Protein AF-A0A967AC59-F1 (afdb_monomer_lite)

Secondary structure (DSSP, 8-state):
---SSSEEEEEEEEE-TTT--EEEEEEEEE--PPPPP-PPPPP----TT-SS-----GGGGHHHHHTT-S-GGG---

pLDDT: mean 84.18, std 12.87, range [47.91, 96.69]

Structure (mmCIF, N/CA/C/O backbone):
data_AF-A0A967AC59-F1
#
_entry.id   AF-A0A967AC59-F1
#
loop_
_atom_site.group_PDB
_atom_site.id
_atom_site.type_symbol
_atom_site.label_atom_id
_atom_site.label_alt_id
_atom_site.label_comp_id
_atom_site.label_asym_id
_atom_site.label_entity_id
_atom_site.label_seq_id
_atom_site.pdbx_PDB_ins_code
_atom_site.Cartn_x
_atom_site.Cartn_y
_atom_site.Cartn_z
_atom_site.occu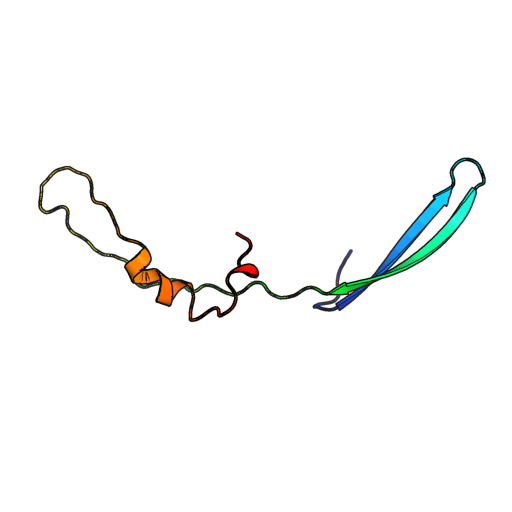pancy
_atom_site.B_iso_or_equiv
_atom_site.auth_seq_id
_atom_site.auth_comp_id
_atom_site.auth_asym_id
_atom_site.auth_atom_id
_atom_site.pdbx_PDB_model_num
ATOM 1 N N . ALA A 1 1 ? -2.734 -7.229 18.184 1.00 55.53 1 ALA A N 1
ATOM 2 C CA . ALA A 1 1 ? -2.178 -7.346 16.822 1.00 55.53 1 ALA A CA 1
ATOM 3 C C . ALA A 1 1 ? -3.260 -7.907 15.918 1.00 55.53 1 ALA A C 1
ATOM 5 O O . ALA A 1 1 ? -3.976 -8.803 16.361 1.00 55.53 1 ALA A O 1
ATOM 6 N N . ASN A 1 2 ? -3.390 -7.374 14.703 1.00 55.34 2 ASN A N 1
ATOM 7 C CA . ASN A 1 2 ? -4.250 -7.977 13.694 1.00 55.34 2 ASN A CA 1
ATOM 8 C C . ASN A 1 2 ? -3.538 -9.203 13.108 1.00 55.34 2 ASN A C 1
ATOM 10 O O . ASN A 1 2 ? -2.407 -9.080 12.645 1.00 55.34 2 ASN A O 1
ATOM 14 N N . VAL A 1 3 ? -4.154 -10.381 13.221 1.00 76.19 3 VAL A N 1
ATOM 15 C CA . VAL A 1 3 ? -3.570 -11.668 12.795 1.00 76.19 3 VAL A CA 1
ATOM 16 C C . VAL A 1 3 ? -4.524 -12.496 11.929 1.00 76.19 3 VAL A C 1
ATOM 18 O O . VAL A 1 3 ? -4.174 -13.611 11.549 1.00 76.19 3 VAL A O 1
ATOM 21 N N . GLN A 1 4 ? -5.718 -11.977 11.620 1.00 78.75 4 GLN A N 1
ATOM 22 C CA . GLN A 1 4 ? -6.706 -12.664 10.790 1.00 78.75 4 GLN A CA 1
ATOM 23 C C . GLN A 1 4 ? -6.802 -11.965 9.434 1.00 78.75 4 GLN A C 1
ATOM 25 O O . GLN A 1 4 ? -6.907 -10.744 9.354 1.00 78.75 4 GLN A O 1
ATOM 30 N N . ALA A 1 5 ? -6.699 -12.743 8.358 1.00 79.75 5 ALA A N 1
ATOM 31 C CA . ALA A 1 5 ? -6.722 -12.200 7.008 1.00 79.75 5 ALA A CA 1
ATOM 32 C C . ALA A 1 5 ? -8.127 -11.696 6.635 1.00 79.75 5 ALA A C 1
ATOM 34 O O . ALA A 1 5 ? -9.112 -12.375 6.923 1.00 79.75 5 ALA A O 1
ATOM 35 N N . PHE A 1 6 ? -8.175 -10.556 5.935 1.00 82.31 6 PHE A N 1
ATOM 36 C CA . PHE A 1 6 ? -9.345 -9.905 5.315 1.00 82.31 6 PHE A CA 1
ATOM 37 C C . PHE A 1 6 ? -10.443 -9.391 6.246 1.00 82.31 6 PHE A C 1
ATOM 39 O O . PHE A 1 6 ? -11.016 -8.342 5.972 1.00 82.31 6 PHE A O 1
ATOM 46 N N . GLU A 1 7 ? -10.731 -10.088 7.336 1.00 89.06 7 GLU A N 1
ATOM 47 C CA . GLU A 1 7 ? -11.778 -9.714 8.278 1.00 89.06 7 GLU A CA 1
ATOM 48 C C . GLU A 1 7 ? -11.332 -10.045 9.698 1.00 89.06 7 GLU A C 1
ATOM 50 O O . GLU A 1 7 ? -10.944 -11.178 10.004 1.00 89.06 7 GLU A O 1
ATOM 55 N N . GLN A 1 8 ? -11.383 -9.043 10.569 1.00 88.56 8 GLN A N 1
ATOM 56 C CA . GLN A 1 8 ? -11.112 -9.220 11.983 1.00 88.56 8 GLN A CA 1
ATOM 57 C C . GLN A 1 8 ? -11.990 -8.293 12.818 1.00 88.56 8 GLN A C 1
ATOM 59 O O . GLN A 1 8 ? -11.931 -7.076 12.662 1.00 88.56 8 GLN A O 1
ATOM 64 N N . THR A 1 9 ? -12.710 -8.851 13.786 1.00 90.50 9 THR A N 1
ATOM 65 C CA . THR A 1 9 ? -13.301 -8.055 14.863 1.00 90.50 9 THR A CA 1
ATOM 66 C C . THR A 1 9 ? -12.205 -7.660 15.852 1.00 90.50 9 THR A C 1
ATOM 68 O O . THR A 1 9 ? -11.544 -8.514 16.454 1.00 90.50 9 THR A O 1
ATOM 71 N N . ILE A 1 10 ? -11.994 -6.359 16.022 1.00 91.19 10 ILE A N 1
ATOM 72 C CA . ILE A 1 10 ? -11.126 -5.794 17.055 1.00 91.19 10 ILE A CA 1
ATOM 73 C C . ILE A 1 10 ? -11.972 -5.153 18.153 1.00 91.19 10 ILE A C 1
ATOM 75 O O . ILE A 1 10 ? -13.112 -4.758 17.927 1.00 91.19 10 ILE A O 1
ATOM 79 N N . TYR A 1 11 ? -11.401 -5.042 19.350 1.00 92.62 11 TYR A N 1
ATOM 80 C CA . TYR A 1 11 ? -12.083 -4.466 20.505 1.00 92.62 11 TYR A CA 1
ATOM 81 C C . TYR A 1 11 ? -11.375 -3.192 20.945 1.00 92.62 11 TYR A C 1
ATOM 83 O O . TYR A 1 11 ? -10.173 -3.207 21.222 1.00 92.62 11 TYR A O 1
ATOM 91 N N . ALA A 1 12 ? -12.124 -2.098 21.018 1.00 91.19 12 ALA A N 1
ATOM 92 C CA . ALA A 1 12 ? -11.666 -0.842 21.582 1.00 91.19 12 ALA A CA 1
ATOM 93 C C . ALA A 1 12 ? -12.116 -0.753 23.044 1.00 91.19 12 ALA A C 1
ATOM 95 O O . ALA A 1 12 ? -13.296 -0.922 23.349 1.00 91.19 12 ALA A O 1
ATOM 96 N N . PHE A 1 13 ? -11.165 -0.499 23.940 1.00 93.69 13 PHE A N 1
ATOM 97 C CA . PHE A 1 13 ? -11.410 -0.291 25.363 1.00 93.69 13 PHE A CA 1
ATOM 98 C C . PHE A 1 13 ? -11.305 1.199 25.674 1.00 93.69 13 PHE A C 1
ATOM 100 O O . PHE A 1 13 ? -10.309 1.834 25.325 1.00 93.69 13 PHE A O 1
ATOM 107 N N . PHE A 1 14 ? -12.324 1.735 26.336 1.00 94.00 14 PHE A N 1
ATOM 108 C CA . PHE A 1 14 ? -12.361 3.114 26.799 1.00 94.00 14 PHE A CA 1
ATOM 109 C C . PHE A 1 14 ? -12.541 3.128 28.307 1.00 94.00 14 PHE A C 1
ATOM 111 O O . PHE A 1 14 ? -13.398 2.421 28.837 1.00 94.00 14 PHE A O 1
ATOM 118 N N . GLU A 1 15 ? -11.757 3.966 28.971 1.00 96.50 15 GLU A N 1
ATOM 119 C CA . GLU A 1 15 ? -11.866 4.261 30.392 1.00 96.50 15 GLU A CA 1
ATOM 120 C C . GLU A 1 15 ? -11.940 5.775 30.560 1.00 96.50 15 GLU A C 1
ATOM 122 O O . GLU A 1 15 ? -11.152 6.516 29.973 1.00 96.50 15 GLU A O 1
ATOM 127 N N . ASP A 1 16 ? -12.927 6.229 31.323 1.00 95.62 16 ASP A N 1
ATOM 128 C CA . ASP A 1 16 ? -13.038 7.619 31.740 1.00 95.62 16 ASP A CA 1
ATOM 129 C C . ASP A 1 16 ? -12.137 7.846 32.963 1.00 95.62 16 ASP A C 1
ATOM 131 O O . ASP A 1 16 ? -12.326 7.217 34.002 1.00 95.62 16 ASP A O 1
ATOM 135 N N . GLU A 1 17 ? -11.146 8.732 32.843 1.00 95.44 17 GLU A N 1
ATOM 136 C CA . GLU A 1 17 ? -10.123 8.934 33.882 1.00 95.44 17 GLU A CA 1
ATOM 137 C C . GLU A 1 17 ? -10.656 9.614 35.159 1.00 95.44 17 GLU A C 1
ATOM 139 O O . GLU A 1 17 ? -10.026 9.518 36.212 1.00 95.44 17 GLU A O 1
ATOM 144 N N . GLU A 1 18 ? -11.803 10.300 35.096 1.00 96.69 18 GLU A N 1
ATOM 145 C CA . GLU A 1 18 ? -12.393 11.009 36.240 1.00 96.69 18 GLU A CA 1
ATOM 146 C C . GLU A 1 18 ? -13.354 10.109 37.033 1.00 96.69 18 GLU A C 1
ATOM 148 O O . GLU A 1 18 ? -13.411 10.170 38.263 1.00 96.69 18 GLU A O 1
ATOM 153 N N . THR A 1 19 ? -14.096 9.245 36.339 1.00 95.81 19 THR A N 1
ATOM 154 C CA . THR A 1 19 ? -15.142 8.388 36.920 1.00 95.81 19 THR A CA 1
ATOM 155 C C . THR A 1 19 ? -14.751 6.913 37.028 1.00 95.81 19 THR A C 1
ATOM 157 O O . THR A 1 19 ? -15.387 6.169 37.776 1.00 95.81 19 THR A O 1
ATOM 160 N N . GLY A 1 20 ? -13.724 6.470 36.297 1.00 94.56 20 GLY A N 1
ATOM 161 C CA . GLY A 1 20 ? -13.311 5.067 36.201 1.00 94.56 20 GLY A CA 1
ATOM 162 C C . GLY A 1 20 ? -14.307 4.177 35.448 1.00 94.56 20 GLY A C 1
ATOM 163 O O . GLY A 1 20 ? -14.224 2.949 35.513 1.00 94.56 20 GLY A O 1
ATOM 164 N N . 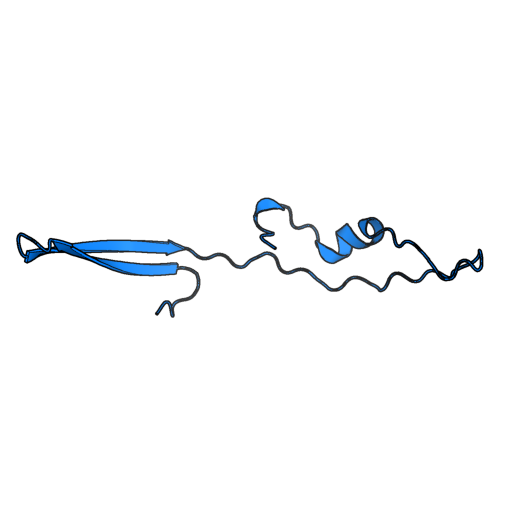CYS A 1 21 ? -15.298 4.763 34.769 1.00 96.25 21 CYS A N 1
ATOM 165 C CA . CYS A 1 21 ? -16.252 4.006 33.969 1.00 96.25 21 CYS A CA 1
ATOM 166 C C . CYS A 1 21 ? -15.565 3.419 32.734 1.00 96.25 21 CYS A C 1
ATOM 168 O O . CYS A 1 21 ? -14.858 4.121 32.015 1.00 96.25 21 CYS A O 1
ATOM 170 N N . THR A 1 22 ? -15.826 2.139 32.461 1.00 95.94 22 THR A N 1
ATOM 171 C CA . THR A 1 22 ? -15.236 1.424 31.326 1.00 95.94 22 THR A CA 1
ATOM 172 C C . THR A 1 22 ? -16.295 1.006 30.318 1.00 95.94 22 THR A C 1
ATOM 174 O O . THR A 1 22 ? -17.411 0.628 30.682 1.00 95.94 22 THR A O 1
ATOM 177 N N . GLN A 1 23 ? -15.944 1.074 29.036 1.00 94.94 23 GLN A N 1
ATOM 178 C CA . GLN A 1 23 ? -16.764 0.583 27.934 1.00 94.94 23 GLN A CA 1
ATOM 179 C C . GLN A 1 23 ? -15.900 -0.163 26.919 1.00 94.94 23 GLN A C 1
ATOM 181 O O . GLN A 1 23 ? -14.742 0.188 26.687 1.00 94.94 23 GLN A O 1
ATOM 186 N N . ILE A 1 24 ? -16.478 -1.199 26.312 1.00 94.62 24 ILE A N 1
ATOM 187 C CA . ILE A 1 24 ? -15.851 -1.988 25.251 1.00 94.62 24 ILE A CA 1
ATOM 188 C C . ILE A 1 24 ? -16.742 -1.896 24.019 1.00 94.62 24 ILE A C 1
ATOM 190 O O . ILE A 1 24 ? -17.947 -2.120 24.121 1.00 94.62 24 ILE A O 1
ATOM 194 N N . PHE A 1 25 ? -16.137 -1.598 22.873 1.00 93.44 25 PHE A N 1
ATOM 195 C CA . PHE A 1 25 ? -16.806 -1.583 21.575 1.00 93.44 25 PHE A CA 1
ATOM 196 C C . PHE A 1 25 ? -16.123 -2.570 20.640 1.00 93.44 25 PHE A C 1
ATOM 198 O O . PHE A 1 25 ? -14.893 -2.646 20.607 1.00 93.44 25 PHE A O 1
ATOM 205 N N . ASP A 1 26 ? -16.918 -3.314 19.886 1.00 93.25 26 ASP A N 1
ATOM 206 C CA . ASP A 1 26 ? -16.468 -4.118 18.764 1.00 93.25 26 ASP A CA 1
ATOM 207 C C . ASP A 1 26 ? -16.427 -3.282 17.479 1.00 93.25 26 ASP A C 1
ATOM 209 O O . ASP A 1 26 ? -17.266 -2.413 17.235 1.00 93.25 26 ASP A O 1
ATOM 213 N N . LEU A 1 27 ? -15.399 -3.526 16.672 1.00 91.38 27 LEU A N 1
ATOM 214 C CA . LEU A 1 27 ? -15.226 -2.937 15.354 1.00 91.38 27 LEU A CA 1
ATOM 215 C C . LEU A 1 27 ? -14.790 -4.033 14.390 1.00 91.38 27 LEU A C 1
ATOM 217 O O . LEU A 1 27 ? -13.728 -4.631 14.567 1.00 91.38 27 LEU A O 1
ATOM 221 N N . ASP A 1 28 ? -15.579 -4.246 13.346 1.00 91.06 28 ASP A N 1
ATOM 222 C CA . ASP A 1 28 ? -15.196 -5.130 12.254 1.00 91.06 28 ASP A CA 1
ATOM 223 C C . ASP A 1 28 ? -14.258 -4.394 11.298 1.00 91.06 28 ASP A C 1
ATOM 225 O O . ASP A 1 28 ? -14.613 -3.399 10.658 1.00 91.06 28 ASP A O 1
ATOM 229 N N . LEU A 1 29 ? -13.020 -4.877 11.229 1.00 86.06 29 LEU A N 1
ATOM 230 C CA . LEU A 1 29 ? -12.004 -4.392 10.314 1.00 86.06 29 LEU A CA 1
ATOM 231 C C . LEU A 1 29 ? -11.990 -5.272 9.067 1.00 86.06 29 LEU A C 1
ATOM 233 O O . LEU A 1 29 ? -11.585 -6.433 9.122 1.00 86.06 29 LEU A O 1
ATOM 237 N N . PHE A 1 30 ? -12.355 -4.677 7.936 1.00 86.31 30 PHE A N 1
ATOM 238 C CA . PHE A 1 30 ? -12.244 -5.298 6.622 1.00 86.31 30 PHE A CA 1
ATOM 239 C C . PHE A 1 30 ? -10.990 -4.782 5.917 1.00 86.31 30 PHE A C 1
ATOM 241 O O . PHE A 1 30 ? -10.838 -3.577 5.713 1.00 86.31 30 PHE A O 1
ATOM 248 N N . THR A 1 31 ? -10.090 -5.683 5.530 1.00 83.19 31 THR A N 1
ATOM 249 C CA . THR A 1 31 ? -8.942 -5.362 4.677 1.00 83.19 31 THR A CA 1
ATOM 250 C C . THR A 1 31 ? -9.131 -5.987 3.303 1.00 83.19 31 THR A C 1
ATOM 252 O O . THR A 1 31 ? -9.653 -7.092 3.159 1.00 83.19 31 THR A O 1
ATOM 255 N N . ARG A 1 32 ? -8.710 -5.269 2.263 1.00 79.31 32 ARG A N 1
ATOM 256 C CA . ARG A 1 32 ? -8.657 -5.785 0.893 1.00 79.31 32 ARG A CA 1
ATOM 257 C C . ARG A 1 32 ? -7.202 -5.855 0.463 1.00 79.31 32 ARG A C 1
ATOM 259 O O . ARG A 1 32 ? -6.383 -5.061 0.924 1.00 79.31 32 ARG A O 1
ATOM 266 N N . ASN A 1 33 ? -6.885 -6.806 -0.408 1.00 76.75 33 ASN A N 1
ATOM 267 C CA . ASN A 1 33 ? -5.600 -6.767 -1.091 1.00 76.75 33 ASN A CA 1
ATOM 268 C C . ASN A 1 33 ? -5.574 -5.532 -1.984 1.00 76.75 33 ASN A C 1
ATOM 270 O O . ASN A 1 33 ? -6.558 -5.256 -2.670 1.00 76.75 33 ASN A O 1
ATOM 274 N N . THR A 1 34 ? -4.450 -4.825 -1.992 1.00 74.81 34 THR A N 1
ATOM 275 C CA . THR A 1 34 ? -4.201 -3.835 -3.033 1.00 74.81 34 THR A CA 1
ATOM 276 C C . THR A 1 34 ? -4.092 -4.543 -4.387 1.00 74.81 34 THR A C 1
ATOM 278 O O . THR A 1 34 ? -3.670 -5.712 -4.438 1.00 74.81 34 THR A O 1
ATOM 281 N N . PRO A 1 35 ? -4.455 -3.866 -5.488 1.00 74.31 35 PRO A N 1
ATOM 282 C CA . PRO A 1 35 ? -4.228 -4.394 -6.820 1.00 74.31 35 PRO A CA 1
ATOM 283 C C . PRO A 1 35 ? -2.751 -4.751 -6.974 1.00 74.31 35 PRO A C 1
ATOM 285 O O . PRO A 1 35 ? -1.873 -4.008 -6.532 1.00 74.31 35 PRO A O 1
ATOM 288 N N . GLN A 1 36 ? -2.477 -5.920 -7.541 1.00 75.88 36 GLN A N 1
ATOM 289 C CA . GLN A 1 36 ? -1.108 -6.316 -7.841 1.00 75.88 36 GLN A CA 1
ATOM 290 C C . GLN A 1 36 ? -0.738 -5.721 -9.196 1.00 75.88 36 GLN A C 1
ATOM 292 O O . GLN A 1 36 ? -1.484 -5.888 -10.158 1.00 75.88 36 GLN A O 1
ATOM 297 N N . THR A 1 37 ? 0.382 -5.006 -9.252 1.00 81.12 37 THR A N 1
ATOM 298 C CA . THR A 1 37 ? 0.976 -4.563 -10.513 1.00 81.12 37 THR A CA 1
ATOM 299 C C . THR A 1 37 ? 1.955 -5.603 -11.003 1.00 81.12 37 THR A C 1
ATOM 301 O O . THR A 1 37 ? 2.506 -6.380 -10.215 1.00 81.12 37 THR A O 1
ATOM 304 N N . GLU A 1 38 ? 2.214 -5.581 -12.303 1.00 84.44 38 GLU A N 1
ATOM 305 C CA . GLU A 1 38 ? 3.208 -6.456 -12.900 1.00 84.44 38 GLU A CA 1
ATOM 306 C C . GLU A 1 38 ? 4.325 -5.683 -13.570 1.00 84.44 38 GLU A C 1
ATOM 308 O O . GLU A 1 38 ? 4.222 -4.491 -13.859 1.00 84.44 38 GLU A O 1
ATOM 313 N N . THR A 1 39 ? 5.464 -6.358 -13.698 1.00 89.12 39 THR A N 1
ATOM 314 C CA . THR A 1 39 ? 6.649 -5.741 -14.281 1.00 89.12 39 THR A CA 1
ATOM 315 C C . THR A 1 39 ? 6.457 -5.704 -15.797 1.00 89.12 39 THR A C 1
ATOM 317 O O . THR A 1 39 ? 6.332 -6.778 -16.386 1.00 89.12 39 THR A O 1
ATOM 320 N N . PRO A 1 40 ? 6.425 -4.514 -16.424 1.00 91.00 40 PRO A N 1
ATOM 321 C CA . PRO A 1 40 ? 6.258 -4.396 -17.864 1.00 91.00 40 PRO A CA 1
ATOM 322 C C . PRO A 1 40 ? 7.540 -4.792 -18.593 1.00 91.00 40 PRO A C 1
ATOM 324 O O . PRO A 1 40 ? 8.620 -4.880 -17.992 1.00 91.00 40 PRO A O 1
ATOM 327 N N . GLU A 1 41 ? 7.443 -4.955 -19.908 1.00 91.75 41 GLU A N 1
ATOM 328 C CA . GLU A 1 41 ? 8.635 -5.135 -20.725 1.00 91.75 41 GLU A CA 1
ATOM 329 C C . GLU A 1 41 ? 9.509 -3.862 -20.708 1.00 91.75 41 GLU A C 1
ATOM 331 O O . GLU A 1 41 ? 9.000 -2.733 -20.718 1.00 91.75 41 GLU A O 1
ATOM 336 N N . PRO A 1 42 ? 10.850 -3.989 -20.680 1.00 92.19 42 PRO A N 1
ATOM 337 C CA . PRO A 1 42 ? 11.725 -2.825 -20.621 1.00 92.19 42 PRO A CA 1
ATOM 338 C C . PRO A 1 42 ? 11.610 -1.934 -21.865 1.00 92.19 42 PRO A C 1
ATOM 340 O O . PRO A 1 42 ? 11.909 -2.354 -22.988 1.00 92.19 42 PRO A O 1
ATOM 343 N N . LEU A 1 43 ? 11.302 -0.649 -21.665 1.00 93.56 43 LEU A N 1
ATOM 344 C CA . LEU A 1 43 ? 11.401 0.342 -22.735 1.00 93.56 43 LEU A CA 1
ATOM 345 C C . LEU A 1 43 ? 12.866 0.543 -23.139 1.00 93.56 43 LEU A C 1
ATOM 347 O O . LEU A 1 43 ? 13.714 0.908 -22.325 1.00 93.56 43 LEU A O 1
ATOM 351 N N . THR A 1 44 ? 13.158 0.347 -24.424 1.00 92.31 44 THR A N 1
ATOM 352 C CA . THR A 1 44 ? 14.508 0.497 -24.980 1.00 92.31 44 THR A CA 1
ATOM 353 C C . THR A 1 44 ? 14.513 1.573 -26.054 1.00 92.31 44 THR A C 1
ATOM 355 O O . THR A 1 44 ? 13.864 1.420 -27.086 1.00 92.31 44 THR A O 1
ATOM 358 N N . LEU A 1 45 ? 15.269 2.653 -25.836 1.00 90.75 45 LEU A N 1
ATOM 359 C CA . LEU A 1 45 ? 15.452 3.718 -26.819 1.00 90.75 45 LEU A CA 1
ATOM 360 C C . LEU A 1 45 ? 16.925 4.151 -26.882 1.00 90.75 45 LEU A C 1
ATOM 362 O O . LEU A 1 45 ? 17.570 4.334 -25.851 1.00 90.75 45 LEU A O 1
ATOM 366 N N . CYS A 1 46 ? 17.445 4.349 -28.093 1.00 90.50 46 CYS A N 1
ATOM 367 C CA . CYS A 1 46 ? 18.803 4.845 -28.335 1.00 90.50 46 CYS A CA 1
ATOM 368 C C . CYS A 1 46 ? 18.829 6.373 -28.332 1.00 90.50 46 CYS A C 1
ATOM 370 O O . CYS A 1 46 ? 17.915 6.971 -28.872 1.00 90.50 46 CYS A O 1
ATOM 372 N N . ASP A 1 47 ? 19.854 7.029 -27.786 1.00 93.12 47 ASP A N 1
ATOM 373 C CA . ASP A 1 47 ? 20.007 8.487 -27.917 1.00 93.12 47 ASP A CA 1
ATOM 374 C C . ASP A 1 47 ? 20.540 8.884 -29.304 1.00 93.12 47 ASP A C 1
ATOM 376 O O . ASP A 1 47 ? 21.728 9.125 -29.496 1.00 93.12 47 ASP A O 1
ATOM 380 N N . ASP A 1 48 ? 19.634 8.950 -30.278 1.00 91.19 48 ASP A N 1
ATOM 381 C CA . ASP A 1 48 ? 19.972 9.207 -31.686 1.00 91.19 48 ASP A CA 1
ATOM 382 C C . ASP A 1 48 ? 20.520 10.621 -31.965 1.00 91.19 48 ASP A C 1
ATOM 384 O O . ASP A 1 48 ? 21.068 10.863 -33.037 1.00 91.19 48 ASP A O 1
ATOM 388 N N . ASN A 1 49 ? 20.361 11.558 -31.022 1.00 91.81 49 ASN A N 1
ATOM 389 C CA . ASN A 1 49 ? 20.755 12.960 -31.189 1.00 91.81 49 ASN A CA 1
ATOM 390 C C . ASN A 1 49 ? 22.012 13.328 -30.376 1.00 91.81 49 ASN A C 1
ATOM 392 O O . ASN A 1 49 ? 22.353 14.508 -30.305 1.00 91.81 49 ASN A O 1
ATOM 396 N N . GLU A 1 50 ? 22.681 12.343 -29.760 1.00 90.88 50 GLU A N 1
ATOM 397 C CA . GLU A 1 50 ? 23.944 12.496 -29.013 1.00 90.88 50 GLU A CA 1
ATOM 398 C C . GLU A 1 50 ? 23.898 13.557 -27.897 1.00 90.88 50 GLU A C 1
ATOM 400 O O . GLU A 1 50 ? 24.879 14.241 -27.601 1.00 90.88 50 GLU A O 1
ATOM 405 N N . THR A 1 51 ? 22.742 13.710 -27.254 1.00 93.69 51 THR A N 1
ATOM 406 C CA . THR A 1 51 ? 22.545 14.711 -26.193 1.00 93.69 51 THR A CA 1
ATOM 407 C C . THR A 1 51 ? 22.976 14.216 -24.810 1.00 93.69 51 THR A C 1
ATOM 409 O O . THR A 1 51 ? 23.084 15.002 -23.869 1.00 93.69 51 THR A O 1
ATOM 412 N N . GLY A 1 52 ? 23.218 12.911 -24.676 1.00 90.69 52 GLY A N 1
ATOM 413 C CA . GLY A 1 52 ? 23.450 12.214 -23.415 1.00 90.69 52 GLY A CA 1
ATOM 414 C C . GLY A 1 52 ? 22.178 12.002 -22.592 1.00 90.69 52 GLY A C 1
ATOM 415 O O . GLY A 1 52 ? 22.262 11.515 -21.465 1.00 90.69 52 GLY A O 1
ATOM 416 N N . VAL A 1 53 ? 21.007 12.375 -23.118 1.00 91.94 53 VAL A N 1
ATOM 417 C CA . VAL A 1 53 ? 19.721 12.315 -22.418 1.00 91.94 53 VAL A CA 1
ATOM 418 C C . VAL A 1 53 ? 18.652 11.764 -23.352 1.00 91.94 53 VAL A C 1
ATOM 420 O O . VAL A 1 53 ? 18.606 12.068 -24.541 1.00 91.94 53 VAL A O 1
ATOM 423 N N . ARG A 1 54 ? 17.736 10.971 -22.797 1.00 90.94 54 ARG A N 1
ATOM 424 C CA . ARG A 1 54 ? 16.547 10.517 -23.509 1.00 90.94 54 ARG A CA 1
ATOM 425 C C . ARG A 1 54 ? 15.344 10.480 -22.580 1.00 90.94 54 ARG A C 1
ATOM 427 O O . ARG A 1 54 ? 15.464 10.129 -21.409 1.00 90.94 54 ARG A O 1
ATOM 434 N N . THR A 1 55 ? 14.189 10.849 -23.119 1.00 92.25 55 THR A N 1
ATOM 435 C CA . THR A 1 55 ? 12.901 10.758 -22.433 1.00 92.25 55 THR A CA 1
ATOM 436 C C . THR A 1 55 ? 12.220 9.451 -22.811 1.00 92.25 55 THR A C 1
ATOM 438 O O . THR A 1 55 ? 12.153 9.104 -23.989 1.00 92.25 55 THR A O 1
ATOM 441 N N . PHE A 1 56 ? 11.708 8.751 -21.805 1.00 92.00 56 PHE A N 1
ATOM 442 C CA . PHE A 1 56 ? 10.844 7.593 -21.975 1.00 92.00 56 PHE A CA 1
ATOM 443 C C . PHE A 1 56 ? 9.400 8.017 -21.732 1.00 92.00 56 P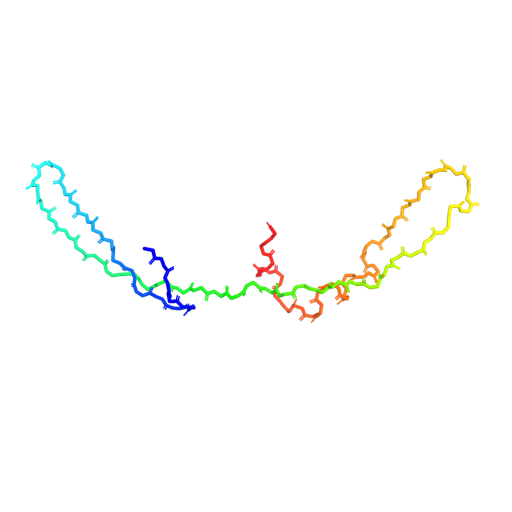HE A C 1
ATOM 445 O O . PHE A 1 56 ? 9.115 8.676 -20.732 1.00 92.00 56 PHE A O 1
ATOM 452 N N . ASP A 1 57 ? 8.510 7.643 -22.644 1.00 92.62 57 ASP A N 1
ATOM 453 C CA . ASP A 1 57 ? 7.074 7.776 -22.436 1.00 92.62 57 ASP A CA 1
ATOM 454 C C . ASP A 1 57 ? 6.564 6.519 -21.725 1.00 92.62 57 ASP A C 1
ATOM 456 O O . ASP A 1 57 ? 6.509 5.441 -22.314 1.00 92.62 57 ASP A O 1
ATOM 460 N N . LEU A 1 58 ? 6.252 6.653 -20.436 1.00 91.50 58 LEU A N 1
ATOM 461 C CA . LEU A 1 58 ? 5.801 5.537 -19.603 1.00 91.50 58 LEU A CA 1
ATOM 462 C C . LEU A 1 58 ? 4.344 5.142 -19.875 1.00 91.50 58 LEU A C 1
ATOM 464 O O . LEU A 1 58 ? 3.954 4.045 -19.485 1.00 91.50 58 LEU A O 1
ATOM 468 N N . SER A 1 59 ? 3.565 5.973 -20.582 1.00 90.56 59 SER A N 1
ATOM 469 C CA . SER A 1 59 ? 2.199 5.605 -20.991 1.00 90.56 59 SER A CA 1
ATOM 470 C C . SER A 1 59 ? 2.188 4.393 -21.929 1.00 90.56 59 SER A C 1
ATOM 472 O O . SER A 1 59 ? 1.218 3.646 -21.983 1.00 90.56 59 SER A O 1
ATOM 474 N N . LEU A 1 60 ? 3.309 4.134 -22.613 1.00 91.06 60 LEU A N 1
ATOM 475 C CA . LEU A 1 60 ? 3.473 2.995 -23.516 1.00 91.06 60 LEU A CA 1
ATOM 476 C C . LEU A 1 60 ? 3.441 1.632 -22.813 1.00 91.06 60 LEU A C 1
ATOM 478 O O . LEU A 1 60 ? 3.216 0.628 -23.479 1.00 91.06 60 LEU A O 1
ATOM 482 N N . VAL A 1 61 ? 3.687 1.594 -21.503 1.00 91.06 61 VAL A N 1
ATOM 483 C CA . VAL A 1 61 ? 3.674 0.366 -20.689 1.00 91.06 61 VAL A CA 1
ATOM 484 C C . VAL A 1 61 ? 2.619 0.413 -19.586 1.00 91.06 61 VAL A C 1
ATOM 486 O O . VAL A 1 61 ? 2.575 -0.463 -18.728 1.00 91.06 61 VAL A O 1
ATOM 489 N N . GLU A 1 62 ? 1.761 1.433 -19.588 1.00 88.06 62 GLU A N 1
ATOM 490 C CA . GLU A 1 62 ? 0.750 1.638 -18.551 1.00 88.06 62 GLU A CA 1
ATOM 491 C C . GLU A 1 62 ? -0.233 0.461 -18.482 1.00 88.06 62 GLU A C 1
ATOM 493 O O . GLU A 1 62 ? -0.472 -0.070 -17.399 1.00 88.06 62 GLU A O 1
ATOM 498 N N . ASP A 1 63 ? -0.698 -0.037 -19.630 1.00 86.81 63 ASP A N 1
ATOM 499 C CA . ASP A 1 63 ? -1.594 -1.199 -19.699 1.00 86.81 63 ASP A CA 1
ATOM 500 C C . ASP A 1 63 ? -0.937 -2.490 -19.176 1.00 86.81 63 ASP A C 1
ATOM 502 O O . ASP A 1 63 ? -1.597 -3.325 -18.553 1.00 86.81 63 ASP A O 1
ATOM 506 N N . GLU A 1 64 ? 0.372 -2.653 -19.397 1.00 88.00 64 GLU A N 1
ATOM 507 C CA . GLU A 1 64 ? 1.140 -3.811 -18.923 1.00 88.00 64 GLU A CA 1
ATOM 508 C C . GLU A 1 64 ? 1.331 -3.771 -17.401 1.00 88.00 64 GLU A C 1
ATOM 510 O O . GLU A 1 64 ? 1.189 -4.794 -16.730 1.00 88.00 64 GLU A O 1
ATOM 515 N N . VAL A 1 65 ? 1.597 -2.581 -16.851 1.00 86.62 65 VAL A N 1
ATOM 516 C CA . VAL A 1 65 ? 1.737 -2.353 -15.404 1.00 86.62 65 VAL A CA 1
ATOM 517 C C . VAL A 1 65 ? 0.402 -2.539 -14.688 1.00 86.62 65 VAL A C 1
ATOM 519 O O . VAL A 1 65 ? 0.360 -3.115 -13.597 1.00 86.62 65 VAL A O 1
ATOM 522 N N . LEU A 1 66 ? -0.678 -2.027 -15.283 1.00 84.00 66 LEU A N 1
ATOM 523 C CA . LEU A 1 66 ? -1.996 -1.977 -14.663 1.00 84.00 66 LEU A CA 1
ATOM 524 C C . LEU A 1 66 ? -2.838 -3.230 -14.904 1.00 84.00 66 LEU A C 1
ATOM 526 O O . LEU A 1 66 ? -3.831 -3.378 -14.210 1.00 84.00 66 LEU A O 1
ATOM 530 N N . GLN A 1 67 ? -2.508 -4.112 -15.854 1.00 74.38 67 GLN A N 1
ATOM 531 C CA . GLN A 1 67 ? -3.252 -5.354 -16.140 1.00 74.38 67 GLN A CA 1
ATOM 532 C C . GLN A 1 67 ? -4.798 -5.217 -16.141 1.00 74.38 67 GLN A C 1
ATOM 534 O O . GLN A 1 67 ? -5.511 -6.128 -15.718 1.00 74.38 67 GLN A O 1
ATOM 539 N N . ASN A 1 68 ? -5.355 -4.101 -16.623 1.00 60.75 68 ASN A N 1
ATOM 540 C CA . ASN A 1 68 ? -6.793 -3.788 -16.528 1.00 60.75 68 ASN A CA 1
ATOM 541 C C . ASN A 1 68 ? -7.336 -3.723 -15.085 1.00 60.75 68 ASN A C 1
ATOM 543 O O . 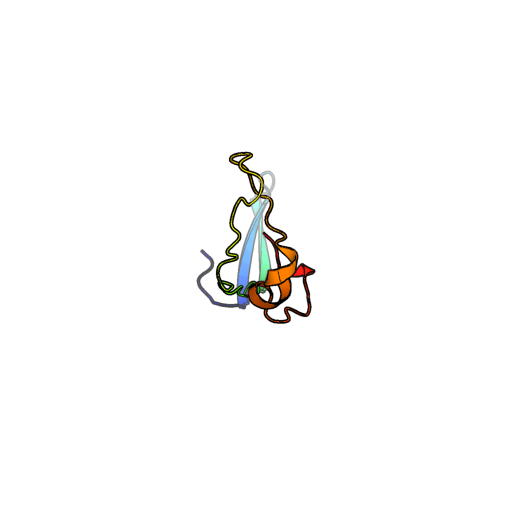ASN A 1 68 ? -8.427 -4.220 -14.799 1.00 60.75 68 ASN A O 1
ATOM 547 N N . VAL A 1 69 ? -6.606 -3.113 -14.150 1.00 69.44 69 VAL A N 1
ATOM 548 C CA . VAL A 1 69 ? -7.174 -2.697 -12.863 1.00 69.44 69 VAL A CA 1
ATOM 549 C C . VAL A 1 69 ? -8.302 -1.700 -13.145 1.00 69.44 69 VAL A C 1
ATOM 551 O O . VAL A 1 69 ? -8.081 -0.523 -13.404 1.00 69.44 69 VAL A O 1
ATOM 554 N N . GLU A 1 70 ? -9.536 -2.202 -13.108 1.00 62.16 70 GLU A N 1
ATOM 555 C CA . GLU A 1 70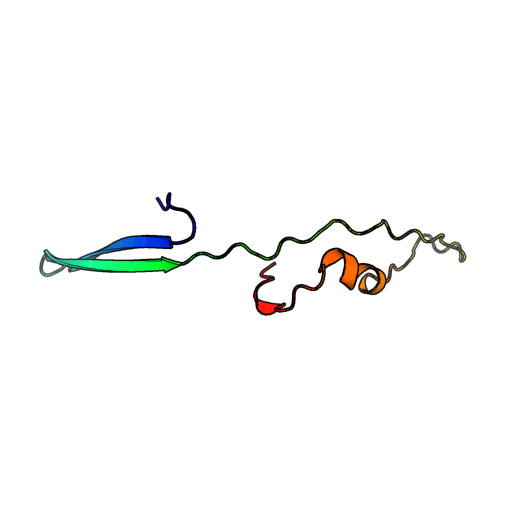 ? -10.762 -1.456 -13.430 1.00 62.16 70 GLU A CA 1
ATOM 556 C C . GLU A 1 70 ? -11.080 -0.346 -12.410 1.00 62.16 70 GLU A C 1
ATOM 558 O O . GLU A 1 70 ? -11.989 0.455 -12.622 1.00 62.16 70 GLU A O 1
ATOM 563 N N . ASN A 1 71 ? -10.357 -0.296 -11.285 1.00 60.06 71 ASN A N 1
ATOM 564 C CA . ASN A 1 71 ? -10.588 0.667 -10.217 1.00 60.06 71 ASN A CA 1
ATOM 565 C C . ASN A 1 71 ? -9.268 1.258 -9.704 1.00 60.06 71 ASN A C 1
ATOM 567 O O . ASN A 1 71 ? -8.638 0.741 -8.781 1.00 60.06 71 ASN A O 1
ATOM 571 N N . THR A 1 72 ? -8.844 2.360 -10.322 1.00 57.44 72 THR A N 1
ATOM 572 C CA . THR A 1 72 ? -7.608 3.081 -9.980 1.00 57.44 72 THR A CA 1
ATOM 573 C C . THR A 1 72 ? -7.619 3.675 -8.569 1.00 57.44 72 THR A C 1
ATOM 575 O O . THR A 1 72 ? -6.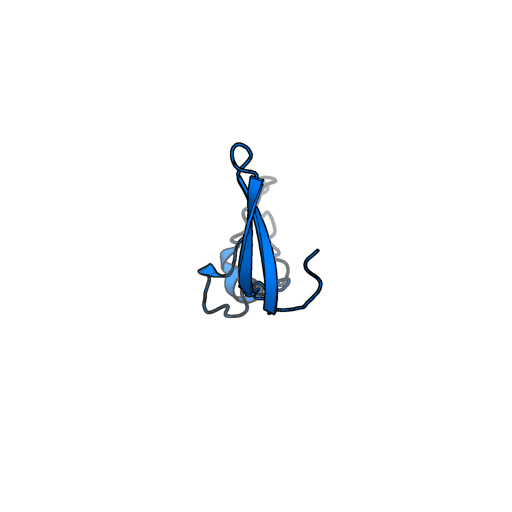555 3.988 -8.045 1.00 57.44 72 THR A O 1
ATOM 578 N N . ASP A 1 73 ? -8.786 3.776 -7.923 1.00 60.34 73 ASP A N 1
ATOM 579 C CA . ASP A 1 73 ? -8.919 4.249 -6.538 1.00 60.34 73 ASP A CA 1
ATOM 580 C C . ASP A 1 73 ? -8.429 3.220 -5.497 1.00 60.34 73 ASP A C 1
ATOM 582 O O . ASP A 1 73 ? -8.205 3.572 -4.339 1.00 60.34 73 ASP A O 1
ATOM 586 N N . GLU A 1 74 ? -8.220 1.954 -5.884 1.00 59.53 74 GLU A N 1
ATOM 587 C CA . GLU A 1 74 ? -7.582 0.947 -5.019 1.00 59.53 74 GLU A CA 1
ATOM 588 C C . GLU A 1 74 ? -6.049 0.962 -5.113 1.00 59.53 74 GLU A C 1
ATOM 590 O O . GLU A 1 74 ? -5.369 0.317 -4.308 1.00 59.53 74 GLU A O 1
ATOM 595 N N . LEU A 1 75 ? -5.490 1.719 -6.063 1.00 54.88 75 LEU A N 1
ATOM 596 C CA . LEU A 1 75 ? -4.053 1.903 -6.216 1.00 54.88 75 LEU A CA 1
ATOM 597 C C . LEU A 1 75 ? -3.574 3.030 -5.286 1.00 54.88 75 LEU A C 1
ATOM 599 O O . LEU A 1 75 ? -3.245 4.134 -5.712 1.00 54.88 75 LEU A O 1
ATOM 603 N N . ILE A 1 76 ? -3.557 2.763 -3.982 1.00 47.91 76 ILE A N 1
ATOM 604 C CA . ILE A 1 76 ? -2.881 3.652 -3.032 1.00 47.91 76 ILE A CA 1
ATOM 605 C C . ILE A 1 76 ? -1.378 3.357 -3.134 1.00 47.91 76 ILE A C 1
ATOM 607 O O . ILE A 1 76 ? -0.918 2.338 -2.616 1.00 47.91 76 ILE A O 1
ATOM 611 N N . ILE A 1 77 ? -0.640 4.216 -3.847 1.00 48.44 77 ILE A N 1
ATOM 612 C CA . ILE A 1 77 ? 0.835 4.269 -3.820 1.00 48.44 77 ILE A CA 1
ATOM 613 C C . ILE A 1 77 ? 1.289 4.936 -2.519 1.00 48.44 77 ILE A C 1
ATOM 615 O O . ILE A 1 77 ? 0.706 5.990 -2.169 1.00 48.44 77 ILE A O 1
#

Sequence (77 aa):
ANVQAFEQTIYAFFEDEETGCTQIFDLDLFTRNTPQTETPEPLTLCDDNETGVRTFDLSLVEDEVLQNVENTDELII

Foldseek 3Di:
DDDDPQWDWDKDWDADPVPRDIDIDIDIDGDDDQDAFDDFDDDDDDPPPPPPDDDDDCVVCPCNRCVPPVDCVSPDD

Organism: NCBI:txid2714865

Radius of gyration: 24.34 Å; chains: 1; bounding box: 41×27×69 Å